Protein AF-Q6QJL1-F1 (afdb_monomer_lite)

Structure (mmCIF, N/CA/C/O backbone):
data_AF-Q6QJL1-F1
#
_entry.id   AF-Q6QJL1-F1
#
loop_
_atom_site.group_PDB
_atom_site.id
_atom_site.type_symbol
_atom_site.label_atom_id
_atom_site.label_alt_id
_atom_site.label_comp_id
_atom_site.label_asym_id
_atom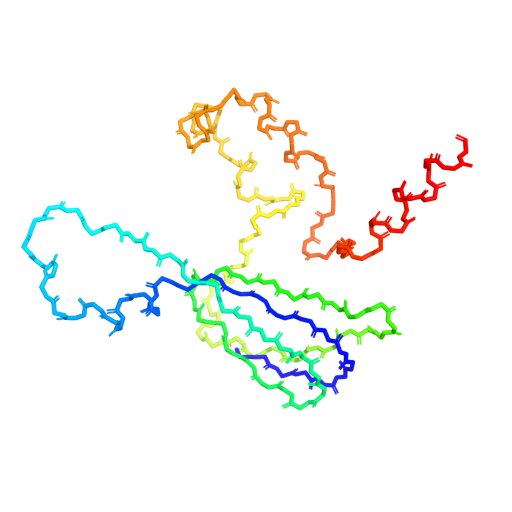_site.label_entity_id
_atom_site.label_seq_id
_atom_site.pdbx_PDB_ins_code
_atom_site.Cartn_x
_atom_site.Cartn_y
_atom_site.Cartn_z
_atom_site.occupancy
_atom_site.B_iso_or_equiv
_atom_site.auth_seq_id
_atom_site.auth_comp_id
_atom_site.auth_asym_id
_atom_site.auth_atom_id
_atom_site.pdbx_PDB_model_num
ATOM 1 N N . ILE A 1 1 ? 2.735 -10.230 -10.555 1.00 97.06 1 ILE A N 1
ATOM 2 C CA . ILE A 1 1 ? 4.164 -10.106 -10.950 1.00 97.06 1 ILE A CA 1
ATOM 3 C C . ILE A 1 1 ? 4.339 -8.734 -11.575 1.00 97.06 1 ILE A C 1
ATOM 5 O O . ILE A 1 1 ? 3.515 -8.384 -12.407 1.00 97.06 1 ILE A O 1
ATOM 9 N N . ALA A 1 2 ? 5.339 -7.954 -11.178 1.00 98.25 2 ALA A N 1
ATOM 10 C CA . ALA A 1 2 ? 5.555 -6.613 -11.712 1.00 98.25 2 ALA A CA 1
ATOM 11 C C . ALA A 1 2 ? 6.978 -6.454 -12.249 1.00 98.25 2 ALA A C 1
ATOM 13 O O . ALA A 1 2 ? 7.925 -6.979 -11.662 1.00 98.25 2 ALA A O 1
ATOM 14 N N . VAL A 1 3 ? 7.107 -5.729 -13.358 1.00 98.56 3 VAL A N 1
ATOM 15 C CA . VAL A 1 3 ? 8.378 -5.399 -14.007 1.00 98.56 3 VAL A CA 1
ATOM 16 C C . VAL A 1 3 ? 8.485 -3.887 -14.123 1.00 98.56 3 VAL A C 1
ATOM 18 O O . VAL A 1 3 ? 7.566 -3.238 -14.624 1.00 98.56 3 VAL A O 1
ATOM 21 N N . VAL A 1 4 ? 9.606 -3.328 -13.675 1.00 98.56 4 VAL A N 1
ATOM 22 C CA . VAL A 1 4 ? 9.909 -1.906 -13.850 1.00 98.56 4 VAL A CA 1
ATOM 23 C C . VAL A 1 4 ? 10.359 -1.673 -15.285 1.00 98.56 4 VAL A C 1
ATOM 25 O O . VAL A 1 4 ? 11.399 -2.183 -15.705 1.00 98.56 4 VAL A O 1
ATOM 28 N N . THR A 1 5 ? 9.591 -0.892 -16.039 1.00 98.31 5 THR A N 1
ATOM 29 C CA . THR A 1 5 ? 9.945 -0.521 -17.415 1.00 98.31 5 THR A CA 1
ATOM 30 C C . THR A 1 5 ? 10.818 0.723 -17.443 1.00 98.31 5 THR A C 1
ATOM 32 O O . THR A 1 5 ? 11.786 0.775 -18.201 1.00 98.31 5 THR A O 1
ATOM 35 N N . ASN A 1 6 ? 10.536 1.695 -16.575 1.00 98.06 6 ASN A N 1
ATOM 36 C CA . ASN A 1 6 ? 11.242 2.969 -16.528 1.00 98.06 6 ASN A CA 1
ATOM 37 C C . ASN A 1 6 ? 11.275 3.556 -15.105 1.00 98.06 6 ASN A C 1
ATOM 39 O O . ASN A 1 6 ? 10.410 3.268 -14.275 1.00 98.06 6 ASN A O 1
ATOM 43 N N . GLY A 1 7 ? 12.273 4.402 -14.848 1.00 96.75 7 GLY A N 1
ATOM 44 C CA . GLY A 1 7 ? 12.413 5.147 -13.601 1.00 96.75 7 GLY A CA 1
ATOM 45 C C . GLY A 1 7 ? 13.051 4.386 -12.445 1.00 96.75 7 GLY A C 1
ATOM 46 O O . GLY A 1 7 ? 13.626 3.303 -12.601 1.00 96.75 7 GLY A O 1
ATOM 47 N N . LYS A 1 8 ? 12.973 5.007 -11.263 1.00 96.69 8 LYS A N 1
ATOM 48 C CA . LYS A 1 8 ? 13.553 4.508 -10.011 1.00 96.69 8 LYS A CA 1
ATOM 49 C C . LYS A 1 8 ? 12.579 4.663 -8.855 1.00 96.69 8 LYS A C 1
ATOM 51 O O . LYS A 1 8 ? 11.747 5.567 -8.834 1.00 96.69 8 LYS A O 1
ATOM 56 N N . GLY A 1 9 ? 12.724 3.814 -7.846 1.00 96.00 9 GLY A N 1
ATOM 57 C CA . GLY A 1 9 ? 11.885 3.890 -6.662 1.00 96.00 9 GLY A CA 1
ATOM 58 C C . GLY A 1 9 ? 12.267 2.914 -5.564 1.00 96.00 9 GLY A C 1
ATOM 59 O O . GLY A 1 9 ? 13.338 2.307 -5.572 1.00 96.00 9 GLY A O 1
ATOM 60 N N . LYS A 1 10 ? 11.362 2.781 -4.602 1.00 96.25 10 LYS A N 1
ATOM 61 C CA . LYS A 1 10 ? 11.442 1.837 -3.490 1.00 96.25 10 LYS A CA 1
ATOM 62 C C . LYS A 1 10 ? 10.184 0.978 -3.462 1.00 96.25 10 LYS A C 1
ATOM 64 O O . LYS A 1 10 ? 9.099 1.451 -3.797 1.00 96.25 10 LYS A O 1
ATOM 69 N N . PHE A 1 11 ? 10.341 -0.256 -3.017 1.00 97.50 11 PHE A N 1
ATOM 70 C CA . PHE A 1 11 ? 9.281 -1.222 -2.768 1.00 97.50 11 PHE A CA 1
ATOM 71 C C . PHE A 1 11 ? 9.308 -1.637 -1.298 1.00 97.50 11 PHE A C 1
ATOM 73 O O . PHE A 1 11 ? 10.385 -1.861 -0.738 1.00 97.50 11 PHE A O 1
ATOM 80 N N . GLN A 1 12 ? 8.129 -1.764 -0.694 1.00 97.75 12 GLN A N 1
ATOM 81 C CA . GLN A 1 12 ? 7.955 -2.378 0.619 1.00 97.75 12 GLN A CA 1
ATOM 82 C C . GLN A 1 12 ? 6.751 -3.310 0.614 1.00 97.75 12 GLN A C 1
ATOM 84 O O . GLN A 1 12 ? 5.724 -2.986 0.021 1.00 97.75 12 GLN A O 1
ATOM 89 N N . MET A 1 13 ? 6.861 -4.439 1.308 1.00 98.06 13 MET A N 1
ATOM 90 C CA . MET A 1 13 ? 5.783 -5.411 1.467 1.00 98.06 13 MET A CA 1
ATOM 91 C C . MET A 1 13 ? 5.820 -6.042 2.856 1.00 98.06 13 MET A C 1
ATOM 93 O O . MET A 1 13 ? 6.892 -6.354 3.372 1.00 98.06 13 MET A O 1
ATOM 97 N N . ALA A 1 14 ? 4.648 -6.262 3.444 1.00 96.94 14 ALA A N 1
ATOM 98 C CA . ALA A 1 14 ? 4.499 -7.027 4.674 1.00 96.94 14 ALA A CA 1
ATOM 99 C C . ALA A 1 14 ? 4.307 -8.516 4.342 1.00 96.94 14 ALA A C 1
ATOM 101 O O . ALA A 1 14 ? 3.402 -8.874 3.588 1.00 96.94 14 ALA A O 1
ATOM 102 N N . CYS A 1 15 ? 5.147 -9.389 4.905 1.00 95.50 15 CYS A N 1
ATOM 103 C CA . CYS A 1 15 ? 5.127 -10.826 4.630 1.00 95.50 15 CYS A CA 1
ATOM 104 C C . CYS A 1 15 ? 5.085 -11.656 5.924 1.00 95.50 15 CYS A C 1
ATOM 106 O O . CYS A 1 15 ? 6.049 -11.630 6.690 1.00 95.50 15 CYS A O 1
ATOM 108 N N . PRO A 1 16 ? 4.018 -12.439 6.172 1.00 92.38 16 PRO A N 1
ATOM 109 C CA . PRO A 1 16 ? 3.931 -13.287 7.360 1.00 92.38 16 PRO A CA 1
ATOM 110 C C . PRO A 1 16 ? 4.725 -14.602 7.244 1.00 92.38 16 PRO A C 1
ATOM 112 O O . PRO A 1 16 ? 4.856 -15.326 8.226 1.00 92.38 16 PRO A O 1
ATOM 115 N N . HIS A 1 17 ? 5.245 -14.937 6.057 1.00 89.88 17 HIS A N 1
ATOM 116 C CA . HIS A 1 17 ? 5.867 -16.238 5.783 1.00 89.88 17 HIS A CA 1
ATOM 117 C C . HIS A 1 17 ? 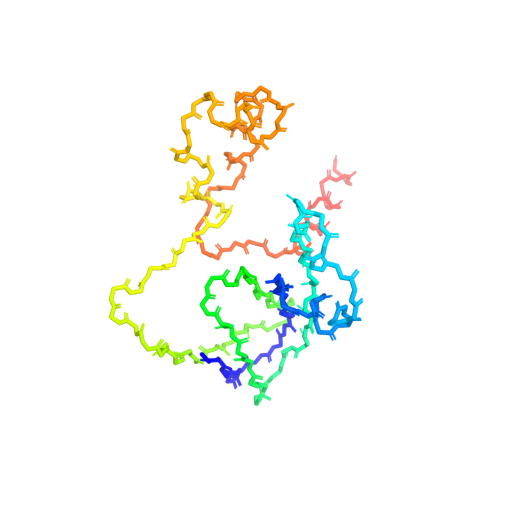7.370 -16.279 6.095 1.00 89.88 17 HIS A C 1
ATOM 119 O O . HIS A 1 17 ? 7.876 -17.311 6.525 1.00 89.88 17 HIS A O 1
ATOM 125 N N . ILE A 1 18 ? 8.081 -15.155 5.964 1.00 81.31 18 ILE A N 1
ATOM 126 C CA . ILE A 1 18 ? 9.545 -15.103 6.160 1.00 81.31 18 ILE A CA 1
ATOM 127 C C . ILE A 1 18 ? 9.926 -15.381 7.621 1.00 81.31 18 ILE A C 1
ATOM 129 O O . ILE A 1 18 ? 10.897 -16.081 7.902 1.00 81.31 18 ILE A O 1
ATOM 133 N N . SER A 1 19 ? 9.121 -14.906 8.573 1.00 64.81 19 SER A N 1
ATOM 134 C CA . SER A 1 19 ? 9.323 -15.179 10.001 1.00 64.81 19 SER A CA 1
ATOM 135 C C . SER A 1 19 ? 9.082 -16.650 10.378 1.00 64.81 19 SER A C 1
ATOM 137 O O . SER A 1 19 ? 9.620 -17.128 11.385 1.00 64.81 19 SER A O 1
ATOM 139 N N . ALA A 1 20 ? 8.286 -17.376 9.583 1.00 57.03 20 ALA A N 1
ATOM 140 C CA . ALA A 1 20 ? 7.939 -18.778 9.806 1.00 57.03 20 ALA A CA 1
ATOM 141 C C . ALA A 1 20 ? 9.033 -19.742 9.316 1.00 57.03 20 ALA A C 1
ATOM 143 O O . ALA A 1 20 ? 9.242 -20.789 9.933 1.00 57.03 20 ALA A O 1
ATOM 144 N N . GLU A 1 21 ? 9.782 -19.367 8.275 1.00 54.97 21 GLU A N 1
ATOM 145 C CA . GLU A 1 21 ? 10.872 -20.175 7.709 1.00 54.97 21 GLU A CA 1
ATOM 146 C C . GLU A 1 21 ? 12.046 -20.358 8.690 1.00 54.97 21 GLU A C 1
ATOM 148 O O . GLU A 1 21 ? 12.682 -21.410 8.713 1.00 54.97 21 GLU A O 1
ATOM 153 N N . GLY A 1 22 ? 12.277 -19.402 9.598 1.00 48.84 22 GLY A N 1
ATOM 154 C CA . GLY A 1 22 ? 13.303 -19.507 10.647 1.00 48.84 22 GLY A CA 1
ATOM 155 C C . GLY A 1 22 ? 12.891 -20.289 11.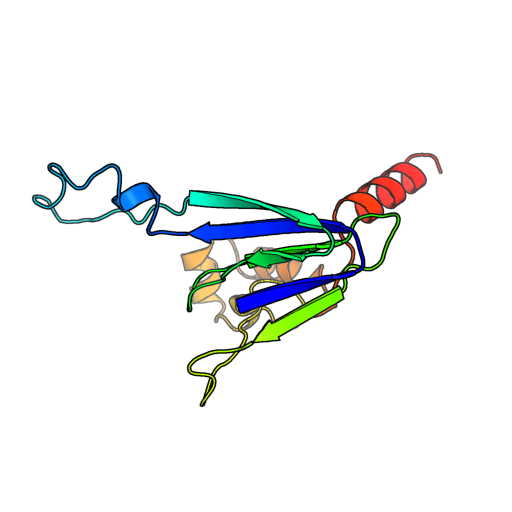906 1.00 48.84 22 GLY A C 1
ATOM 156 O O . GLY A 1 22 ? 13.729 -20.537 12.773 1.00 48.84 22 GLY A O 1
ATOM 157 N N . LYS A 1 23 ? 11.610 -20.666 12.057 1.00 48.88 23 LYS A N 1
ATOM 158 C CA . LYS A 1 23 ? 11.054 -21.252 13.299 1.00 48.88 23 LYS A CA 1
ATOM 159 C C . LYS A 1 23 ? 10.295 -22.562 13.080 1.00 48.88 23 LYS A C 1
ATOM 161 O O . LYS A 1 23 ? 9.464 -22.941 13.906 1.00 48.88 23 LYS A O 1
ATOM 166 N N . GLN A 1 24 ? 10.631 -23.316 12.033 1.00 45.84 24 GLN A N 1
ATOM 167 C CA . GLN A 1 24 ? 10.107 -24.675 11.831 1.00 45.84 24 GLN A CA 1
ATOM 168 C C . GLN A 1 24 ? 10.549 -25.695 12.900 1.00 45.84 24 GLN A C 1
ATOM 170 O O . GLN A 1 24 ? 10.083 -26.832 12.893 1.00 45.84 24 GLN A O 1
ATOM 175 N N . SER A 1 25 ? 11.372 -25.309 13.882 1.00 44.56 25 SER A N 1
ATOM 176 C CA . SER A 1 25 ? 11.615 -26.130 15.069 1.00 44.56 25 SER A CA 1
ATOM 177 C C . SER A 1 25 ? 10.910 -25.550 16.309 1.00 44.56 25 SER A C 1
ATOM 179 O O . SER A 1 25 ? 11.298 -24.528 16.862 1.00 44.56 25 SER A O 1
ATOM 181 N N . LYS A 1 26 ? 9.887 -26.273 16.793 1.00 43.81 26 LYS A N 1
ATOM 182 C CA . LYS A 1 26 ? 9.362 -26.241 18.181 1.00 43.81 26 LYS A CA 1
ATOM 183 C C . LYS A 1 26 ? 8.365 -25.147 18.626 1.00 43.81 26 LYS A C 1
ATOM 185 O O . LYS A 1 26 ? 8.386 -24.783 19.797 1.00 43.81 26 LYS A O 1
ATOM 190 N N . ARG A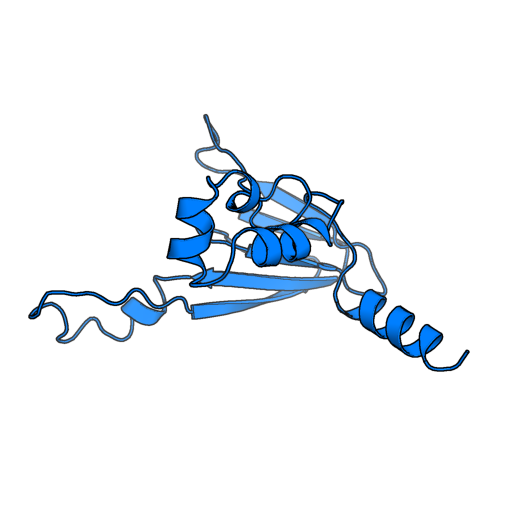 1 27 ? 7.421 -24.674 17.801 1.00 47.09 27 ARG A N 1
ATOM 191 C CA . ARG A 1 27 ? 6.266 -23.880 18.320 1.00 47.09 27 ARG A CA 1
ATOM 192 C C . ARG A 1 27 ? 4.871 -24.432 18.018 1.00 47.09 27 ARG A C 1
ATOM 194 O O . ARG A 1 27 ? 3.878 -23.762 18.259 1.00 47.09 27 ARG A O 1
ATOM 201 N N . GLN A 1 28 ? 4.775 -25.683 17.571 1.00 45.22 28 GLN A N 1
ATOM 202 C CA . GLN A 1 28 ? 3.484 -26.340 17.318 1.00 45.22 28 GLN A CA 1
ATOM 203 C C . GLN A 1 28 ? 2.841 -26.992 18.558 1.00 45.22 28 GLN A C 1
ATOM 205 O O . GLN A 1 28 ? 1.825 -27.671 18.445 1.00 45.22 28 GLN A O 1
ATOM 210 N N . ARG A 1 29 ? 3.407 -26.793 19.753 1.00 47.28 29 ARG A N 1
ATOM 211 C CA . ARG A 1 29 ? 2.801 -27.200 21.025 1.00 47.28 29 ARG A CA 1
ATOM 212 C C . ARG A 1 29 ? 2.590 -25.937 21.847 1.00 47.28 29 ARG A C 1
ATOM 214 O O . ARG A 1 29 ? 3.577 -25.408 22.329 1.00 47.28 29 ARG A O 1
ATOM 221 N N . GLU A 1 30 ? 1.335 -25.491 21.930 1.00 49.56 30 GLU A N 1
ATOM 222 C CA . GLU A 1 30 ? 0.770 -24.396 22.755 1.00 49.56 30 GLU A CA 1
ATOM 223 C C . GLU A 1 30 ? 0.064 -23.297 21.933 1.00 49.56 30 GLU A C 1
ATOM 225 O O . GLU A 1 30 ? 0.578 -22.212 21.695 1.00 49.56 30 GLU A O 1
ATOM 230 N N . GLY A 1 31 ? -1.169 -23.592 21.509 1.00 50.53 31 GLY A N 1
ATOM 231 C CA . GLY A 1 31 ? -2.346 -22.726 21.692 1.00 50.53 31 GLY A CA 1
ATOM 232 C C . GLY A 1 31 ? -2.484 -21.355 21.012 1.00 50.53 31 GLY A C 1
ATOM 233 O O . GLY A 1 31 ? -3.624 -20.954 20.812 1.00 50.53 31 GLY A O 1
ATOM 234 N N . LYS A 1 32 ? -1.429 -20.622 20.637 1.00 53.59 32 LYS A N 1
ATOM 235 C CA . LYS A 1 32 ? -1.534 -19.328 19.927 1.00 53.59 32 LYS A CA 1
ATOM 236 C C . LYS A 1 32 ? -0.291 -19.083 19.069 1.00 53.59 32 LYS A C 1
ATOM 238 O O . LYS A 1 32 ? 0.733 -18.615 19.561 1.00 53.59 32 LYS A O 1
ATOM 243 N N . SER A 1 33 ? -0.381 -19.371 17.769 1.00 61.53 33 SER A N 1
ATOM 244 C CA . SER A 1 33 ? 0.636 -18.917 16.813 1.00 61.53 33 SER A CA 1
ATOM 245 C C . SER A 1 33 ? 0.491 -17.405 16.635 1.00 61.53 33 SER A C 1
ATOM 247 O O . SER A 1 33 ? -0.465 -16.942 16.017 1.00 61.53 33 SER A O 1
ATOM 249 N N . ILE A 1 34 ? 1.398 -16.625 17.223 1.00 74.62 34 ILE A N 1
ATOM 250 C CA . ILE A 1 34 ? 1.481 -15.185 16.956 1.00 74.62 34 ILE A CA 1
ATOM 251 C C . ILE A 1 34 ? 1.993 -15.017 15.522 1.00 74.62 34 ILE A C 1
ATOM 253 O O . ILE A 1 34 ? 3.131 -15.387 15.229 1.00 74.62 34 ILE A O 1
ATOM 257 N N . VAL A 1 35 ? 1.157 -14.469 14.638 1.00 82.38 35 VAL A N 1
ATOM 258 C CA . VAL A 1 35 ? 1.561 -14.108 13.273 1.00 82.38 35 VAL A CA 1
ATOM 259 C C . VAL A 1 35 ? 2.504 -12.909 13.350 1.00 82.38 35 VAL A C 1
ATOM 261 O O . VAL A 1 35 ? 2.162 -11.886 13.941 1.00 82.38 35 VAL A O 1
ATOM 264 N N . HIS A 1 36 ? 3.695 -13.037 12.765 1.00 88.94 36 HIS A N 1
ATOM 265 C CA . HIS A 1 36 ? 4.664 -11.949 12.672 1.00 88.94 36 HIS A CA 1
ATOM 266 C C . HIS A 1 36 ? 4.887 -11.577 11.211 1.00 88.94 36 HIS A C 1
ATOM 268 O O . HIS A 1 36 ? 5.244 -12.438 10.406 1.00 88.94 36 HIS A O 1
ATOM 274 N N . TYR A 1 37 ? 4.696 -10.302 10.888 1.00 92.06 37 TYR A N 1
ATOM 275 C CA . TYR A 1 37 ? 4.940 -9.765 9.556 1.00 92.06 37 TYR A CA 1
ATOM 276 C C . TYR A 1 37 ? 6.361 -9.217 9.471 1.00 92.06 37 TYR A C 1
ATOM 278 O O . TYR A 1 37 ? 6.713 -8.290 10.196 1.00 92.06 37 TYR A O 1
ATOM 286 N N . GLU A 1 38 ? 7.149 -9.760 8.550 1.00 94.19 38 GLU A N 1
ATOM 287 C CA . GLU A 1 38 ? 8.454 -9.216 8.186 1.00 94.19 38 GLU A CA 1
ATOM 288 C C . GLU A 1 38 ? 8.298 -8.154 7.102 1.00 94.19 38 GLU A C 1
ATOM 290 O O . GLU A 1 38 ? 7.466 -8.281 6.196 1.00 94.19 38 GLU A O 1
ATOM 295 N N . THR A 1 39 ? 9.128 -7.115 7.173 1.00 95.94 39 THR A N 1
ATOM 296 C CA . THR A 1 39 ? 9.176 -6.090 6.126 1.00 95.94 39 THR A CA 1
ATOM 297 C C . THR A 1 39 ? 10.159 -6.508 5.040 1.00 95.94 39 THR A C 1
ATOM 299 O O . THR A 1 39 ? 11.373 -6.505 5.245 1.00 95.94 39 THR A O 1
ATOM 302 N N . VAL A 1 40 ? 9.640 -6.809 3.855 1.00 96.75 40 VAL A N 1
ATOM 303 C CA . VAL A 1 40 ? 10.437 -7.020 2.644 1.00 96.75 40 VAL A CA 1
ATOM 304 C C . VAL A 1 40 ? 10.652 -5.674 1.972 1.00 96.75 40 VAL A C 1
ATOM 306 O O . VAL A 1 40 ? 9.689 -5.016 1.588 1.00 96.75 40 VAL A O 1
ATOM 309 N N . ASN A 1 41 ? 11.910 -5.265 1.826 1.00 97.19 41 ASN A N 1
ATOM 310 C CA . ASN A 1 41 ? 12.294 -4.020 1.163 1.00 97.19 41 ASN A CA 1
ATOM 311 C C . ASN A 1 41 ? 13.011 -4.322 -0.156 1.00 97.19 41 ASN A C 1
ATOM 313 O O . ASN A 1 41 ? 13.727 -5.317 -0.257 1.00 97.19 41 ASN A O 1
ATOM 317 N N . GLY A 1 42 ? 12.866 -3.439 -1.143 1.00 96.69 42 GLY A N 1
ATOM 318 C CA . GLY A 1 42 ? 13.582 -3.547 -2.411 1.00 96.69 42 GLY A CA 1
ATOM 319 C C . GLY A 1 42 ? 13.788 -2.202 -3.095 1.00 96.69 42 GLY A C 1
ATOM 320 O O . GLY A 1 42 ? 12.956 -1.299 -2.986 1.00 96.69 42 GLY A O 1
ATOM 321 N N . ASP A 1 43 ? 14.893 -2.091 -3.826 1.00 97.44 43 ASP A N 1
ATOM 322 C CA . ASP A 1 43 ? 15.170 -0.959 -4.706 1.00 97.44 43 ASP A CA 1
ATOM 323 C C . ASP A 1 43 ? 14.664 -1.269 -6.112 1.00 97.44 43 ASP A C 1
ATOM 325 O O . ASP A 1 43 ? 14.853 -2.373 -6.622 1.00 97.44 43 ASP A O 1
ATOM 329 N N . LEU A 1 44 ? 13.988 -0.296 -6.722 1.00 97.75 44 LEU A N 1
ATOM 330 C CA . LEU A 1 44 ? 13.391 -0.432 -8.045 1.00 97.75 44 LEU A CA 1
ATOM 331 C C . LEU A 1 44 ? 14.182 0.390 -9.062 1.00 97.75 44 LEU A C 1
ATOM 333 O O . LEU A 1 44 ? 14.420 1.581 -8.852 1.00 97.75 44 LEU A O 1
ATOM 337 N N . SER A 1 45 ? 14.531 -0.243 -10.176 1.00 97.44 45 SER A N 1
ATOM 338 C CA . SER A 1 45 ? 15.109 0.374 -11.373 1.00 97.44 45 SER A CA 1
ATOM 339 C C . SER A 1 45 ? 14.638 -0.379 -12.617 1.00 97.44 45 SER A C 1
ATOM 341 O O . SER A 1 45 ? 14.181 -1.512 -12.490 1.00 97.44 45 SER A O 1
ATOM 343 N N . SER A 1 46 ? 14.768 0.203 -13.813 1.00 97.94 46 SER A N 1
ATOM 344 C CA . SER A 1 46 ? 14.427 -0.492 -15.068 1.00 97.94 46 SER A CA 1
ATOM 345 C C . SER A 1 46 ? 15.023 -1.911 -15.120 1.00 97.94 46 SER A C 1
ATOM 347 O O . SER A 1 46 ? 16.192 -2.118 -14.791 1.00 97.94 46 SER A O 1
ATOM 349 N N . GLY A 1 47 ? 14.190 -2.893 -15.470 1.00 97.81 47 GLY A N 1
ATOM 350 C CA . GLY A 1 47 ? 14.534 -4.317 -15.485 1.00 97.81 47 GLY A CA 1
ATOM 351 C C . GLY A 1 47 ? 14.325 -5.059 -14.159 1.00 97.81 47 GLY A C 1
ATOM 352 O O . GLY A 1 47 ? 14.327 -6.290 -14.158 1.00 97.81 47 GLY A O 1
ATOM 353 N N . THR A 1 48 ? 14.097 -4.368 -13.036 1.00 98.50 48 THR A N 1
ATOM 354 C CA . THR A 1 48 ? 13.752 -5.026 -11.767 1.00 98.50 48 THR A CA 1
ATOM 355 C C . THR A 1 48 ? 12.409 -5.748 -11.891 1.00 98.50 48 THR A C 1
ATOM 357 O O . THR A 1 48 ? 11.414 -5.165 -12.324 1.00 98.50 48 THR A O 1
ATOM 360 N N . VAL A 1 49 ? 12.370 -7.006 -11.446 1.00 98.31 49 VAL A N 1
ATOM 361 C CA . VAL A 1 49 ? 11.150 -7.813 -11.331 1.00 98.31 49 VAL A CA 1
ATOM 362 C C . VAL A 1 49 ? 10.871 -8.078 -9.858 1.00 98.31 49 VAL A C 1
ATOM 364 O O . VAL A 1 49 ? 11.773 -8.476 -9.123 1.00 98.31 49 VAL A O 1
ATOM 367 N N . PHE A 1 50 ? 9.625 -7.900 -9.426 1.00 98.06 50 PHE A N 1
ATOM 368 C CA . PHE A 1 50 ? 9.191 -8.294 -8.087 1.00 98.06 50 PHE A CA 1
ATOM 369 C C . PHE A 1 50 ? 7.840 -9.011 -8.112 1.00 98.06 50 PHE A C 1
ATOM 371 O O . PHE A 1 50 ? 7.033 -8.883 -9.039 1.00 98.06 50 PHE A O 1
ATOM 378 N N . VAL A 1 51 ? 7.595 -9.799 -7.067 1.00 97.94 51 VAL A N 1
ATOM 379 C CA . VAL A 1 51 ? 6.374 -10.586 -6.904 1.00 97.94 51 VAL A CA 1
ATOM 380 C C . VAL A 1 51 ? 5.697 -10.170 -5.610 1.00 97.94 51 VAL A C 1
ATOM 382 O O . VAL A 1 51 ? 6.316 -10.176 -4.551 1.00 97.94 51 VAL A O 1
ATOM 385 N N . VAL A 1 52 ? 4.415 -9.834 -5.716 1.00 97.81 52 VAL A N 1
ATOM 386 C CA . VAL A 1 52 ? 3.523 -9.645 -4.574 1.00 97.81 52 VAL A CA 1
ATOM 387 C C . VAL A 1 52 ? 2.571 -10.836 -4.567 1.00 97.81 52 VAL A C 1
ATOM 389 O O . VAL A 1 52 ? 1.760 -10.948 -5.491 1.00 97.81 52 VAL A O 1
ATOM 392 N N . PRO A 1 53 ? 2.691 -11.766 -3.606 1.00 97.00 53 PRO A N 1
ATOM 393 C CA . PRO A 1 53 ? 1.729 -12.849 -3.470 1.00 97.00 53 PRO A CA 1
ATOM 394 C C . PRO A 1 53 ? 0.359 -12.313 -3.031 1.00 97.00 53 PRO A C 1
ATOM 396 O O . PRO A 1 53 ? 0.264 -11.251 -2.412 1.00 97.00 53 PRO A O 1
ATOM 399 N N . ALA A 1 54 ? -0.708 -13.065 -3.306 1.00 96.62 54 ALA A N 1
ATOM 400 C CA . ALA A 1 54 ? -2.052 -12.706 -2.855 1.00 96.62 54 ALA A CA 1
ATOM 401 C C . ALA A 1 54 ? -2.084 -12.471 -1.330 1.00 96.62 54 ALA A C 1
ATOM 403 O O . ALA A 1 54 ? -1.395 -13.151 -0.562 1.00 96.62 54 ALA A O 1
ATOM 404 N N . GLY A 1 55 ? -2.848 -11.467 -0.895 1.00 95.75 55 GLY A N 1
ATOM 405 C CA . GLY A 1 55 ? -2.996 -11.110 0.519 1.00 95.75 55 GLY A CA 1
ATOM 406 C C . GLY A 1 55 ? -1.791 -10.418 1.171 1.00 95.75 55 GLY A C 1
ATOM 407 O O . GLY A 1 55 ? -1.837 -10.185 2.374 1.00 95.75 55 GLY A O 1
ATOM 408 N N . HIS A 1 56 ? -0.728 -10.081 0.427 1.00 96.94 56 HIS A N 1
ATOM 409 C CA . HIS A 1 56 ? 0.434 -9.368 0.972 1.00 96.94 56 HIS A CA 1
ATOM 410 C C . HIS A 1 56 ? 0.312 -7.856 0.723 1.00 96.94 56 HIS A C 1
ATOM 412 O O . HIS A 1 56 ? 0.396 -7.420 -0.429 1.00 96.94 56 HIS A O 1
ATOM 418 N N . PRO A 1 57 ? 0.142 -7.028 1.772 1.00 97.56 57 PRO A N 1
ATOM 419 C CA . PRO A 1 57 ? 0.141 -5.581 1.621 1.00 97.56 57 PRO A CA 1
ATOM 420 C C . PRO A 1 57 ? 1.481 -5.091 1.088 1.00 97.56 57 PRO A C 1
ATOM 422 O O . PRO A 1 57 ? 2.531 -5.478 1.604 1.00 97.56 57 PRO A O 1
ATOM 425 N N . PHE A 1 58 ? 1.451 -4.204 0.099 1.00 97.56 58 PHE A N 1
ATOM 426 C CA . PHE A 1 58 ? 2.657 -3.612 -0.463 1.00 97.56 58 PHE A CA 1
ATOM 427 C C . PHE A 1 58 ? 2.450 -2.149 -0.847 1.00 97.56 58 PHE A C 1
ATOM 429 O O . PHE A 1 58 ? 1.325 -1.671 -0.994 1.00 97.56 58 PHE A O 1
ATOM 436 N N . VAL A 1 59 ? 3.562 -1.445 -1.025 1.00 97.31 59 VAL A N 1
ATOM 437 C CA . VAL A 1 59 ? 3.610 -0.083 -1.546 1.00 97.31 59 VAL A CA 1
ATOM 438 C C . VAL A 1 59 ? 4.841 0.090 -2.429 1.00 97.31 59 VAL A C 1
ATOM 440 O O . VAL A 1 59 ? 5.904 -0.480 -2.175 1.00 97.31 59 VAL A O 1
ATOM 443 N N . THR A 1 60 ? 4.702 0.914 -3.462 1.00 96.94 60 THR A N 1
ATOM 444 C CA . THR A 1 60 ? 5.817 1.419 -4.264 1.00 96.94 60 THR A CA 1
ATOM 445 C C . THR A 1 60 ? 5.874 2.933 -4.154 1.00 96.94 60 THR A C 1
ATOM 447 O O . THR A 1 60 ? 4.841 3.596 -4.228 1.00 96.94 60 THR A O 1
ATOM 450 N N . ALA A 1 61 ? 7.072 3.488 -4.023 1.00 95.81 61 ALA A N 1
ATOM 451 C CA . ALA A 1 61 ? 7.293 4.927 -4.029 1.00 95.81 61 ALA A CA 1
ATOM 452 C C . ALA A 1 61 ? 8.291 5.289 -5.130 1.00 95.81 61 ALA A C 1
ATOM 454 O O . ALA A 1 61 ? 9.417 4.788 -5.124 1.00 95.81 61 ALA A O 1
ATOM 455 N N . ALA A 1 62 ? 7.884 6.158 -6.055 1.00 96.06 62 ALA A N 1
ATOM 456 C CA . ALA A 1 62 ? 8.783 6.719 -7.058 1.00 96.06 62 ALA A CA 1
ATOM 457 C C . ALA A 1 62 ? 9.865 7.594 -6.399 1.00 96.06 62 ALA A C 1
ATOM 459 O O . ALA A 1 62 ? 9.663 8.150 -5.311 1.00 96.06 62 ALA A O 1
ATOM 460 N N . SER A 1 63 ? 11.021 7.710 -7.053 1.00 92.75 63 SER A N 1
ATOM 461 C CA . SER A 1 63 ? 12.026 8.709 -6.695 1.00 92.75 63 SER A CA 1
ATOM 462 C C . SER A 1 63 ? 11.483 10.130 -6.933 1.00 92.75 63 SER A C 1
ATOM 464 O O . SER A 1 63 ? 10.401 10.329 -7.481 1.00 92.75 63 SER A O 1
ATOM 466 N N . LEU A 1 64 ? 12.212 11.149 -6.468 1.00 87.81 64 LEU A N 1
ATOM 467 C CA . LEU A 1 64 ? 11.826 12.545 -6.714 1.00 87.81 64 LEU A CA 1
ATOM 468 C C . LEU A 1 64 ? 12.073 12.977 -8.163 1.00 87.81 64 LEU A C 1
ATOM 470 O O . LEU A 1 64 ? 11.384 13.870 -8.651 1.00 87.81 64 LEU A O 1
ATOM 474 N N . GLU A 1 65 ? 13.070 12.359 -8.791 1.00 85.94 65 GLU A N 1
ATOM 475 C CA . GLU A 1 65 ? 13.658 12.774 -10.064 1.00 85.94 65 GLU A CA 1
ATOM 476 C C . GLU A 1 65 ? 12.878 12.227 -11.260 1.00 85.94 65 GLU A C 1
ATOM 478 O O . GLU A 1 65 ? 12.734 12.928 -12.255 1.00 85.94 65 GLU A O 1
ATOM 483 N N . ASP A 1 66 ? 12.320 11.018 -11.135 1.00 87.25 66 ASP A N 1
ATOM 484 C CA . ASP A 1 66 ? 11.728 10.287 -12.253 1.00 87.25 66 ASP A CA 1
ATOM 485 C C . ASP A 1 66 ? 10.359 9.697 -11.892 1.00 87.25 66 ASP A C 1
ATOM 487 O O . ASP A 1 66 ? 10.115 9.260 -10.763 1.00 87.25 66 ASP A O 1
ATOM 491 N N . ASN A 1 67 ? 9.478 9.598 -12.891 1.00 95.25 67 ASN A N 1
ATOM 492 C CA . ASN A 1 67 ? 8.298 8.742 -12.794 1.00 95.25 67 ASN A CA 1
ATOM 493 C C . ASN A 1 67 ? 8.732 7.275 -12.702 1.00 95.25 67 ASN A C 1
ATOM 495 O O . ASN A 1 67 ? 9.658 6.862 -13.392 1.00 95.25 67 ASN A O 1
ATOM 499 N N . LEU A 1 68 ? 8.032 6.478 -11.893 1.00 97.12 68 LEU A N 1
ATOM 500 C CA . LEU A 1 68 ? 8.212 5.027 -11.836 1.00 97.12 68 LEU A CA 1
ATOM 501 C C . LEU A 1 68 ? 7.122 4.348 -12.670 1.00 97.12 68 LEU A C 1
ATOM 503 O O . LEU A 1 68 ? 5.942 4.445 -12.334 1.00 97.12 68 LEU A O 1
ATOM 507 N N . GLU A 1 69 ? 7.518 3.639 -13.724 1.00 98.12 69 GLU A N 1
ATOM 508 C CA . GLU A 1 69 ? 6.602 2.926 -14.618 1.00 98.12 69 GLU A CA 1
ATOM 509 C C . GLU A 1 69 ? 6.714 1.412 -14.409 1.00 98.12 69 GLU A C 1
ATOM 511 O O . GLU A 1 69 ? 7.810 0.843 -14.372 1.00 98.12 69 GLU A O 1
ATOM 516 N N . LEU A 1 70 ? 5.561 0.759 -14.257 1.00 97.81 70 LEU A N 1
ATOM 517 C CA . LEU A 1 70 ? 5.445 -0.660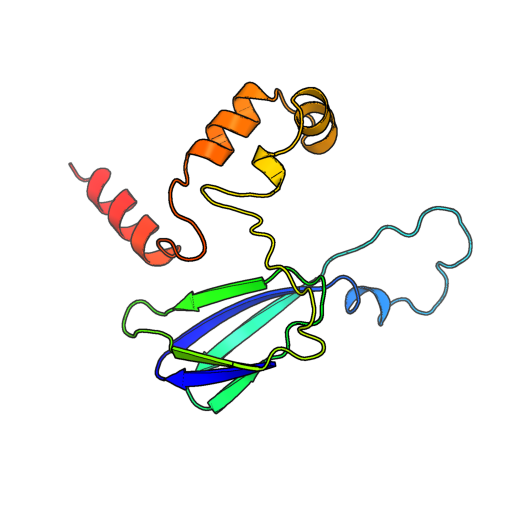 -13.938 1.00 97.81 70 LEU A CA 1
ATOM 518 C C . LEU A 1 70 ? 4.478 -1.335 -14.913 1.00 97.81 70 LEU A C 1
ATOM 520 O O . LEU A 1 70 ? 3.361 -0.855 -15.105 1.00 97.81 70 LEU A O 1
ATOM 524 N N . ILE A 1 71 ? 4.865 -2.491 -15.451 1.00 98.19 71 ILE A N 1
ATOM 525 C CA . ILE A 1 71 ? 3.930 -3.439 -16.071 1.00 98.19 71 ILE A CA 1
ATOM 526 C C . ILE A 1 71 ? 3.632 -4.538 -15.055 1.00 98.19 71 ILE A C 1
ATOM 528 O O . ILE A 1 71 ? 4.548 -5.186 -14.546 1.00 98.19 71 ILE A O 1
ATOM 532 N N . CYS A 1 72 ? 2.347 -4.759 -14.774 1.00 97.56 72 CYS A N 1
ATOM 533 C CA . CYS A 1 72 ? 1.882 -5.742 -13.801 1.00 97.56 72 CYS A CA 1
ATOM 534 C C . CYS A 1 72 ? 1.081 -6.851 -14.489 1.00 97.56 72 CYS A C 1
ATOM 536 O O . CYS A 1 72 ? 0.060 -6.589 -15.116 1.00 97.56 72 CYS A O 1
ATOM 538 N N . PHE A 1 73 ? 1.521 -8.094 -14.313 1.00 97.69 73 PHE A N 1
ATOM 539 C CA . PHE A 1 73 ? 0.793 -9.301 -14.687 1.00 97.69 73 PHE A CA 1
ATOM 540 C C . PHE A 1 73 ? 0.088 -9.864 -13.452 1.00 97.69 73 PHE A C 1
ATOM 542 O O . PHE A 1 73 ? 0.750 -10.298 -12.497 1.00 97.69 73 PHE A O 1
ATOM 549 N N . GLU A 1 74 ? -1.241 -9.839 -13.458 1.00 96.88 74 GLU A N 1
ATOM 550 C CA . GLU A 1 74 ? -2.073 -10.454 -12.423 1.00 96.88 74 GLU A CA 1
ATOM 551 C C . GLU A 1 74 ? -2.345 -11.918 -12.792 1.00 96.88 74 GLU A C 1
ATOM 553 O O . GLU A 1 74 ? -2.769 -12.224 -13.903 1.00 96.88 74 GLU A O 1
ATOM 558 N N . VAL A 1 75 ? -2.026 -12.830 -11.872 1.00 96.12 75 VAL A N 1
ATOM 559 C CA . VAL A 1 75 ? -2.207 -14.280 -12.040 1.00 96.12 75 VAL A CA 1
ATOM 560 C C . VAL A 1 75 ? -3.368 -14.696 -11.148 1.00 96.12 75 VAL A C 1
ATOM 562 O O . VAL A 1 75 ? -3.408 -14.259 -10.001 1.00 96.12 75 VAL A O 1
ATOM 565 N N . ASN A 1 76 ? -4.272 -15.540 -11.657 1.00 96.44 76 ASN A N 1
ATOM 566 C CA . ASN A 1 76 ? -5.559 -15.853 -11.017 1.00 96.44 76 ASN A CA 1
ATOM 567 C C . ASN A 1 76 ? -6.373 -14.574 -10.755 1.00 96.44 76 ASN A C 1
ATOM 569 O O . ASN A 1 76 ? -6.752 -14.289 -9.625 1.00 96.44 76 ASN A O 1
ATOM 573 N N . ALA A 1 77 ? -6.550 -13.771 -11.807 1.00 95.25 77 ALA A N 1
ATOM 574 C CA . ALA A 1 77 ? -7.133 -12.434 -11.717 1.00 95.25 77 ALA A CA 1
ATOM 575 C C . ALA A 1 77 ? -8.671 -12.419 -11.715 1.00 95.25 77 ALA A C 1
ATOM 577 O O . ALA A 1 77 ? -9.257 -11.367 -11.463 1.00 95.25 77 ALA A O 1
ATOM 578 N N . ASP A 1 78 ? -9.313 -13.551 -12.006 1.00 97.12 78 ASP A N 1
ATOM 579 C CA . ASP A 1 78 ? -10.770 -13.661 -11.950 1.00 97.12 78 ASP A CA 1
ATOM 580 C C . ASP A 1 78 ? -11.241 -13.322 -10.528 1.00 97.12 78 ASP A C 1
ATOM 582 O O . ASP A 1 78 ? -10.742 -13.883 -9.551 1.00 97.12 78 ASP A O 1
ATOM 586 N N . ASP A 1 79 ? -12.151 -12.349 -10.427 1.00 95.56 79 ASP A N 1
ATOM 587 C CA . ASP A 1 79 ? -12.671 -11.787 -9.172 1.00 95.56 79 ASP A CA 1
ATOM 588 C C . ASP A 1 79 ? -11.594 -11.227 -8.210 1.00 95.56 79 ASP A C 1
ATOM 590 O O . ASP A 1 79 ? -11.809 -11.125 -7.000 1.00 95.56 79 ASP A O 1
ATOM 594 N N . ASN A 1 80 ? -10.422 -10.833 -8.728 1.00 95.31 80 ASN A N 1
ATOM 595 C CA . ASN A 1 80 ? -9.382 -10.188 -7.927 1.00 95.31 80 ASN A CA 1
ATOM 596 C C . ASN A 1 80 ? -9.734 -8.722 -7.622 1.00 95.31 80 ASN A C 1
ATOM 598 O O . ASN A 1 80 ? -9.924 -7.907 -8.525 1.00 95.31 80 ASN A O 1
ATOM 602 N N . GLU A 1 81 ? -9.718 -8.359 -6.339 1.00 94.81 81 GLU A N 1
ATOM 603 C CA . GLU A 1 81 ? -9.950 -6.991 -5.877 1.00 94.81 81 GLU A CA 1
ATOM 604 C C . GLU A 1 81 ? -8.714 -6.400 -5.194 1.00 94.81 81 GLU A C 1
ATOM 606 O O . GLU A 1 81 ? -8.010 -7.049 -4.416 1.00 94.81 81 GLU A O 1
ATOM 611 N N . ARG A 1 82 ? -8.464 -5.109 -5.440 1.00 93.50 82 ARG A N 1
ATOM 612 C CA . ARG A 1 82 ? -7.435 -4.348 -4.725 1.00 93.50 82 ARG A CA 1
ATOM 613 C C . ARG A 1 82 ? -8.069 -3.600 -3.563 1.00 93.50 82 ARG A C 1
ATOM 615 O O . ARG A 1 82 ? -8.773 -2.619 -3.773 1.00 93.50 82 ARG A O 1
ATOM 622 N N . ILE A 1 83 ? -7.751 -4.026 -2.345 1.00 96.31 83 ILE A N 1
ATOM 623 C CA . ILE A 1 83 ? -8.263 -3.415 -1.116 1.00 96.31 83 ILE A CA 1
ATOM 624 C C . ILE A 1 83 ? -7.251 -2.377 -0.600 1.00 96.31 83 ILE A C 1
ATOM 626 O O . ILE A 1 83 ? -6.178 -2.754 -0.115 1.00 96.31 83 ILE A O 1
ATOM 630 N N . PRO A 1 84 ? -7.536 -1.066 -0.688 1.00 95.94 84 PRO A N 1
ATOM 631 C CA . PRO A 1 84 ? -6.634 -0.045 -0.176 1.00 95.94 84 PRO A CA 1
ATOM 632 C C . PRO A 1 84 ? -6.643 -0.028 1.359 1.00 95.94 84 PRO A C 1
ATOM 634 O O . PRO A 1 84 ? -7.691 0.009 2.001 1.00 95.94 84 PRO A O 1
ATOM 637 N N . LEU A 1 85 ? -5.457 0.013 1.968 1.00 96.31 85 LEU A N 1
ATOM 638 C CA . LEU A 1 85 ? -5.313 0.151 3.425 1.00 96.31 85 LEU A CA 1
ATOM 639 C C . LEU A 1 85 ? -5.288 1.616 3.882 1.00 96.31 85 LEU A C 1
ATOM 641 O O . LEU A 1 85 ? -5.512 1.912 5.051 1.00 96.31 85 LEU A O 1
ATOM 645 N N . ALA A 1 86 ? -5.069 2.558 2.967 1.00 95.62 86 ALA A N 1
ATOM 646 C CA . ALA A 1 86 ? -5.055 3.990 3.242 1.00 95.62 86 ALA A CA 1
ATOM 647 C C . ALA A 1 86 ? -5.738 4.767 2.112 1.00 95.62 86 ALA A C 1
ATOM 649 O O . ALA A 1 86 ? -5.874 4.279 0.992 1.00 95.62 86 ALA A O 1
ATOM 650 N N . GLY A 1 87 ? -6.136 6.000 2.414 1.00 95.19 87 GLY A N 1
ATOM 651 C CA . GLY A 1 87 ? -6.760 6.902 1.455 1.00 95.19 87 GLY A CA 1
ATOM 652 C C . GLY A 1 87 ? -8.274 6.975 1.544 1.00 95.19 87 GLY A C 1
ATOM 653 O O . GLY A 1 87 ? -8.883 6.535 2.525 1.00 95.19 87 GLY A O 1
ATOM 654 N N . LYS A 1 88 ? -8.880 7.606 0.534 1.00 93.94 88 LYS A N 1
ATOM 655 C CA . LYS A 1 88 ? -10.306 7.948 0.531 1.00 93.94 88 LYS A CA 1
ATOM 656 C C . LYS A 1 88 ? -11.198 6.742 0.821 1.00 93.94 88 LYS A C 1
ATOM 658 O O . LYS A 1 88 ? -12.044 6.857 1.699 1.00 93.94 88 LYS A O 1
ATOM 663 N N . ASN A 1 89 ? -10.923 5.608 0.179 1.00 93.62 89 ASN A N 1
ATOM 664 C CA . ASN A 1 89 ? -11.702 4.373 0.296 1.00 93.62 89 ASN A CA 1
ATOM 665 C C . ASN A 1 89 ? -10.981 3.277 1.099 1.00 93.62 89 ASN A C 1
ATOM 667 O O . ASN A 1 89 ? -11.191 2.097 0.842 1.00 93.62 89 ASN A O 1
ATOM 671 N N . SER A 1 90 ? -10.115 3.650 2.052 1.00 95.25 90 SER A N 1
ATOM 672 C CA . SER A 1 90 ? -9.444 2.684 2.938 1.00 95.25 90 SER A CA 1
ATOM 673 C C . SER A 1 90 ? -10.444 1.704 3.566 1.00 95.25 90 SER A C 1
ATOM 675 O O . SER A 1 90 ? -11.479 2.137 4.078 1.00 95.25 90 SER A O 1
ATOM 677 N N . LEU A 1 91 ? -10.095 0.412 3.604 1.00 95.81 91 LEU A N 1
ATOM 678 C CA . LEU A 1 91 ? -10.868 -0.640 4.278 1.00 95.81 91 LEU A CA 1
ATOM 679 C C . LEU A 1 91 ? -11.290 -0.228 5.695 1.00 95.81 91 LEU A C 1
ATOM 681 O O . LEU A 1 91 ? -12.429 -0.437 6.099 1.00 95.81 91 LEU A O 1
ATOM 685 N N . PHE A 1 92 ? -10.390 0.420 6.438 1.00 96.50 92 PHE A N 1
ATOM 686 C CA . PHE A 1 92 ? -10.635 0.794 7.830 1.00 96.50 92 PHE A CA 1
ATOM 687 C C . PHE A 1 92 ? -11.733 1.847 7.990 1.00 96.50 92 PHE A C 1
ATOM 689 O O . PHE A 1 92 ? -12.357 1.916 9.044 1.00 96.50 92 PHE A O 1
ATOM 696 N N . LYS A 1 93 ? -12.017 2.651 6.957 1.00 95.56 93 LYS A N 1
ATOM 697 C CA . LYS A 1 93 ? -13.132 3.609 7.000 1.00 95.56 93 LYS A CA 1
ATOM 698 C C . LYS A 1 93 ? -14.490 2.919 6.957 1.00 95.56 93 LYS A C 1
ATOM 700 O O . LYS A 1 93 ? -15.449 3.473 7.486 1.00 95.56 93 LYS A O 1
ATOM 705 N N . GLN A 1 94 ? -14.554 1.728 6.363 1.00 94.81 94 GLN A N 1
ATOM 706 C CA . GLN A 1 94 ? -15.777 0.936 6.227 1.00 94.81 94 GLN A CA 1
ATOM 707 C C . GLN A 1 94 ? -16.150 0.200 7.519 1.00 94.81 94 GLN A C 1
ATOM 709 O O . GLN A 1 94 ? -17.247 -0.340 7.619 1.00 94.81 94 GLN A O 1
ATOM 714 N N . PHE A 1 95 ? -15.250 0.160 8.504 1.00 96.88 95 PHE A N 1
ATOM 715 C CA . PHE A 1 95 ? -15.537 -0.468 9.786 1.00 96.88 95 PHE A CA 1
ATOM 716 C C . PHE A 1 95 ? -16.608 0.320 10.542 1.00 96.88 95 PHE A C 1
ATOM 718 O O . PHE A 1 95 ? -16.595 1.555 10.570 1.00 96.88 95 PHE A O 1
ATOM 725 N N . GLU A 1 96 ? -17.502 -0.412 11.201 1.00 98.12 96 GLU A N 1
ATOM 726 C CA . GLU A 1 96 ? -18.431 0.162 12.168 1.00 98.12 96 GLU A CA 1
ATOM 727 C C . GLU A 1 96 ? -17.663 0.793 13.337 1.00 98.12 96 GLU A C 1
ATOM 729 O O . GLU A 1 96 ? -16.506 0.453 13.614 1.00 98.12 96 GLU A O 1
ATOM 734 N N . ARG A 1 97 ? -18.313 1.729 14.029 1.00 98.44 97 ARG A N 1
ATOM 735 C CA . ARG A 1 97 ? -17.713 2.510 15.115 1.00 98.44 97 ARG A CA 1
ATOM 736 C C . ARG A 1 97 ? -17.088 1.606 16.180 1.00 98.44 97 ARG A C 1
ATOM 738 O O . ARG A 1 97 ? -15.921 1.762 16.523 1.00 98.44 97 ARG A O 1
ATOM 745 N N . GLU A 1 98 ? -17.843 0.614 16.631 1.00 98.31 98 GLU A N 1
ATOM 746 C CA . GLU A 1 98 ? -17.447 -0.343 17.661 1.00 98.31 98 GLU A CA 1
ATOM 747 C C . GLU A 1 98 ? -16.265 -1.210 17.193 1.00 98.31 98 GLU A C 1
ATOM 749 O O . GLU A 1 98 ? -15.354 -1.500 17.968 1.00 98.31 98 GLU A O 1
ATOM 754 N N . ALA A 1 99 ? -16.228 -1.581 15.908 1.00 98.12 99 ALA A N 1
ATOM 755 C CA . ALA A 1 99 ? -15.129 -2.356 15.337 1.00 98.12 99 ALA A CA 1
ATOM 756 C C . ALA A 1 99 ? -13.824 -1.546 15.279 1.00 98.12 99 ALA A C 1
ATOM 758 O O . ALA A 1 99 ? -12.759 -2.093 15.560 1.00 98.12 99 ALA A O 1
ATOM 759 N N . LYS A 1 100 ? -13.893 -0.244 14.969 1.00 98.06 100 LYS A N 1
ATOM 760 C CA . LYS A 1 100 ? -12.729 0.657 15.046 1.00 98.06 100 LYS A CA 1
ATOM 761 C C . LYS A 1 100 ? -12.221 0.769 16.480 1.00 98.06 100 LYS A C 1
ATOM 763 O O . LYS A 1 100 ? -11.023 0.625 16.703 1.00 98.06 100 LYS A O 1
ATOM 768 N N . GLU A 1 101 ? -13.126 0.970 17.436 1.00 98.25 101 GLU A N 1
ATOM 769 C CA . GLU A 1 101 ? -12.760 1.109 18.849 1.00 98.25 101 GLU A CA 1
ATOM 770 C C . GLU A 1 101 ? -12.060 -0.134 19.394 1.00 98.25 101 GLU A C 1
ATOM 772 O O . GLU A 1 101 ? -11.043 -0.025 20.076 1.00 98.25 101 GLU A O 1
ATOM 777 N N . LEU A 1 102 ? -12.549 -1.321 19.029 1.00 98.12 102 LEU A N 1
ATOM 778 C CA . LEU A 1 102 ? -11.932 -2.585 19.420 1.00 98.12 102 LEU A CA 1
ATOM 779 C C . LEU A 1 102 ? -10.614 -2.863 18.687 1.00 98.12 102 LEU A C 1
ATOM 781 O O . LEU A 1 102 ? -9.684 -3.381 19.295 1.00 98.12 102 LEU A O 1
ATOM 785 N N . ALA A 1 103 ? -10.526 -2.557 17.391 1.00 96.62 103 ALA A N 1
ATOM 786 C CA . ALA A 1 103 ? -9.349 -2.883 16.585 1.00 96.62 103 ALA A CA 1
ATOM 787 C C . ALA A 1 103 ? -8.149 -1.972 16.871 1.00 96.62 103 ALA A C 1
ATOM 789 O O . ALA A 1 103 ? -7.008 -2.428 16.804 1.00 96.62 103 ALA A O 1
ATOM 790 N N . PHE A 1 104 ? -8.403 -0.691 17.147 1.00 96.62 104 PHE A N 1
ATOM 791 C CA . PHE A 1 104 ? -7.361 0.314 17.365 1.00 96.62 104 PHE A CA 1
ATOM 792 C C . PHE A 1 104 ? -7.156 0.671 18.841 1.00 96.62 104 PHE A C 1
ATOM 794 O O . PHE A 1 104 ? -6.248 1.443 19.133 1.00 96.62 104 PHE A O 1
ATOM 801 N N . GLU A 1 105 ? -7.981 0.127 19.746 1.00 97.62 105 GLU A N 1
ATOM 802 C CA . GLU A 1 105 ? -7.986 0.460 21.180 1.00 97.62 105 GLU A CA 1
ATOM 803 C C . GLU A 1 105 ? -8.098 1.980 21.431 1.00 97.62 105 GLU A C 1
ATOM 805 O O . GLU A 1 105 ? -7.544 2.524 22.383 1.00 97.62 105 GLU A O 1
ATOM 810 N N . GLU A 1 106 ? -8.832 2.675 20.557 1.00 98.19 106 GLU A N 1
ATOM 811 C CA . GLU A 1 106 ? -8.948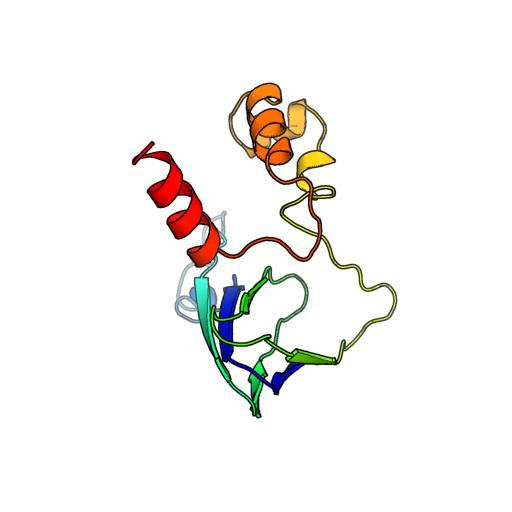 4.135 20.509 1.00 98.19 106 GLU A CA 1
ATOM 812 C C . GLU A 1 106 ? -10.355 4.577 20.109 1.00 98.19 106 GLU A C 1
ATOM 814 O O . GLU A 1 106 ? -11.077 3.843 19.444 1.00 98.19 106 GLU A O 1
ATOM 819 N N . LYS A 1 107 ? -10.760 5.805 20.459 1.00 98.25 107 LYS A N 1
ATOM 820 C CA . LYS A 1 107 ? -12.101 6.306 20.094 1.00 98.25 107 LYS A CA 1
ATOM 821 C C . LYS A 1 107 ? -12.273 6.374 18.576 1.00 98.25 107 LYS A C 1
ATOM 823 O O . LYS A 1 107 ? -11.425 6.950 17.892 1.00 98.25 107 LYS A O 1
ATOM 828 N N . ALA A 1 108 ? -13.412 5.907 18.063 1.00 98.12 108 ALA A N 1
ATOM 829 C CA . ALA A 1 108 ? -13.686 5.917 16.625 1.00 98.12 108 ALA A CA 1
ATOM 830 C C . ALA A 1 108 ? -13.538 7.312 15.999 1.00 98.12 108 ALA A C 1
ATOM 832 O O . ALA A 1 108 ? -12.901 7.430 14.961 1.00 98.12 108 ALA A O 1
ATOM 833 N N . ASP A 1 109 ? -14.003 8.374 16.666 1.00 98.12 109 ASP A N 1
ATOM 834 C CA . ASP A 1 109 ? -13.869 9.755 16.169 1.00 98.12 109 ASP A CA 1
ATOM 835 C C . ASP A 1 109 ? -12.401 10.175 15.954 1.00 98.12 109 ASP A C 1
ATOM 837 O O . ASP A 1 109 ? -12.084 10.953 15.051 1.00 98.12 109 ASP A O 1
ATOM 841 N N . VAL A 1 110 ? -11.481 9.671 16.787 1.00 98.06 110 VAL A N 1
ATOM 842 C CA . VAL A 1 110 ? -10.037 9.933 16.656 1.00 98.06 110 VAL A CA 1
ATOM 843 C C . VAL A 1 110 ? -9.475 9.169 15.459 1.00 98.06 110 VAL A C 1
ATOM 845 O O . VAL A 1 110 ? -8.722 9.740 14.665 1.00 98.06 110 VAL A O 1
ATOM 848 N N . VAL A 1 111 ? -9.869 7.901 15.312 1.00 97.69 111 VAL A N 1
ATOM 849 C CA . VAL A 1 111 ? -9.495 7.049 14.176 1.00 97.69 111 VAL A CA 1
ATOM 850 C C . VAL A 1 111 ? -10.009 7.648 12.865 1.00 97.69 111 VAL A C 1
ATOM 852 O O . VAL A 1 111 ? -9.236 7.823 11.925 1.00 97.69 111 VAL A O 1
ATOM 855 N N . ASP A 1 112 ? -11.276 8.048 12.810 1.00 97.50 112 ASP A N 1
ATOM 856 C CA . ASP A 1 112 ? -11.908 8.632 11.628 1.00 97.50 112 ASP A CA 1
ATOM 857 C C . ASP A 1 112 ? -11.238 9.945 11.234 1.00 97.50 112 ASP A C 1
ATOM 859 O O . ASP A 1 112 ? -10.812 10.098 10.087 1.00 97.50 112 ASP A O 1
ATOM 863 N N . LYS A 1 113 ? -10.979 10.832 12.202 1.00 97.19 113 LYS A N 1
ATOM 864 C CA . LYS A 1 113 ? -10.228 12.069 11.959 1.00 97.19 113 LYS A CA 1
ATOM 865 C C . LYS A 1 113 ? -8.832 11.812 11.383 1.00 97.19 113 LYS A C 1
ATOM 867 O O . LYS A 1 113 ? -8.327 12.630 10.611 1.00 97.19 113 LYS A O 1
ATOM 872 N N . LEU A 1 114 ? -8.170 10.716 11.762 1.00 96.25 114 LEU A N 1
ATOM 873 C CA . LEU A 1 114 ? -6.878 10.332 11.189 1.00 96.25 114 LEU A CA 1
ATOM 874 C C . LEU A 1 114 ? -7.035 9.811 9.755 1.00 96.25 114 LEU A C 1
ATOM 876 O O . LEU A 1 114 ? -6.315 10.262 8.860 1.00 96.25 114 LEU A O 1
ATOM 880 N N . LEU A 1 115 ? -7.974 8.892 9.528 1.00 95.69 115 LEU A N 1
ATOM 881 C CA . LEU A 1 115 ? -8.229 8.287 8.219 1.00 95.69 115 LEU A CA 1
ATOM 882 C C . LEU A 1 115 ? -8.710 9.326 7.186 1.00 95.69 115 LEU A C 1
ATOM 884 O O . LEU A 1 115 ? -8.416 9.208 5.993 1.00 95.69 115 LEU A O 1
ATOM 888 N N . GLU A 1 116 ? -9.402 10.377 7.621 1.00 95.69 116 GLU A N 1
ATOM 889 C CA . GLU A 1 116 ? -9.844 11.508 6.796 1.00 95.69 116 GLU A CA 1
ATOM 890 C C . GLU A 1 116 ? -8.707 12.437 6.341 1.00 95.69 116 GLU A C 1
ATOM 892 O O . GLU A 1 116 ? -8.896 13.234 5.424 1.00 95.69 116 GLU A O 1
ATOM 897 N N . LYS A 1 117 ? -7.491 12.337 6.890 1.00 95.19 117 LYS A N 1
ATOM 898 C CA . LYS A 1 117 ? -6.380 13.205 6.450 1.00 95.19 117 LYS A CA 1
ATOM 899 C C . LYS A 1 117 ? -5.898 12.920 5.028 1.00 95.19 117 LYS A C 1
ATOM 901 O O . LYS A 1 117 ? -5.237 13.768 4.433 1.00 95.19 117 LYS A O 1
ATOM 906 N N . GLN A 1 118 ? -6.190 11.738 4.486 1.00 94.69 118 GLN A N 1
ATOM 907 C CA . GLN A 1 118 ? -5.857 11.384 3.109 1.00 94.69 118 GLN A CA 1
ATOM 908 C C . GLN A 1 118 ? -7.130 11.273 2.265 1.00 94.69 118 GLN A C 1
ATOM 910 O O . GLN A 1 118 ? -7.921 10.343 2.429 1.00 94.69 118 GLN A O 1
ATOM 915 N N . GLN A 1 119 ? -7.292 12.224 1.345 1.00 92.44 119 GLN A N 1
ATOM 916 C CA . GLN A 1 119 ? -8.459 12.352 0.464 1.00 92.44 119 GLN A CA 1
ATOM 917 C C . GLN A 1 119 ? -8.222 11.769 -0.938 1.00 92.44 119 GLN A C 1
ATOM 919 O O . GLN A 1 119 ? -9.165 11.637 -1.716 1.00 92.44 119 GLN A O 1
ATOM 924 N N . GLN A 1 120 ? -6.977 11.409 -1.263 1.00 93.75 120 GLN A N 1
ATOM 925 C CA . GLN A 1 120 ? -6.622 10.705 -2.495 1.00 93.75 120 GLN A CA 1
ATOM 926 C C . GLN A 1 120 ? -6.743 9.184 -2.317 1.00 93.75 120 GLN A C 1
ATOM 928 O O . GLN A 1 120 ? -6.798 8.669 -1.197 1.00 93.75 120 GLN A O 1
ATOM 933 N N . GLU A 1 121 ? -6.764 8.457 -3.429 1.00 90.81 121 GLU A N 1
ATOM 934 C CA . GLU A 1 121 ? -6.881 6.999 -3.481 1.00 90.81 121 GLU A CA 1
ATOM 935 C C . GLU A 1 121 ? -5.835 6.427 -4.443 1.00 90.81 121 GLU A C 1
ATOM 937 O O . GLU A 1 121 ? -5.532 7.056 -5.455 1.00 90.81 121 GLU A O 1
ATOM 942 N N . PHE A 1 122 ? -5.296 5.245 -4.118 1.00 91.25 122 PHE A N 1
ATOM 943 C CA . PHE A 1 122 ? -4.239 4.506 -4.833 1.00 91.25 122 PHE A CA 1
ATOM 944 C C . PHE A 1 122 ? -2.887 5.221 -4.957 1.00 91.25 122 PHE A C 1
ATOM 946 O O . PHE A 1 122 ? -1.868 4.665 -4.554 1.00 91.25 122 PHE A O 1
ATOM 953 N N . PHE A 1 123 ? -2.871 6.448 -5.467 1.00 93.69 123 PHE A N 1
ATOM 954 C CA . PHE A 1 123 ? -1.680 7.261 -5.656 1.00 93.69 123 PHE A CA 1
ATOM 955 C C . PHE A 1 123 ? -1.804 8.553 -4.861 1.00 93.69 123 PHE A C 1
ATOM 957 O O . PHE A 1 123 ? -2.781 9.293 -4.969 1.00 93.69 123 PHE A O 1
ATOM 964 N N . PHE A 1 124 ? -0.786 8.836 -4.061 1.00 91.62 124 PHE A N 1
ATOM 965 C CA . PHE A 1 124 ? -0.694 10.070 -3.302 1.00 91.62 124 PHE A CA 1
ATOM 966 C C . PHE A 1 124 ? 0.758 10.465 -3.095 1.00 91.62 124 PHE A C 1
ATOM 968 O O . PHE A 1 124 ? 1.687 9.715 -3.393 1.00 91.62 124 PHE A O 1
ATOM 975 N N . GLU A 1 125 ? 0.943 11.681 -2.597 1.00 90.88 125 GLU A N 1
ATOM 976 C CA . GLU A 1 125 ? 2.259 12.261 -2.396 1.00 90.88 125 GLU A CA 1
ATOM 977 C C . GLU A 1 125 ? 3.164 11.393 -1.509 1.00 90.88 125 GLU A C 1
ATOM 979 O O . GLU A 1 125 ? 2.820 11.055 -0.372 1.00 90.88 125 GLU A O 1
ATOM 984 N N . GLY A 1 126 ? 4.340 11.059 -2.047 1.00 88.69 126 GLY A N 1
ATOM 985 C CA . GLY A 1 126 ? 5.345 10.253 -1.370 1.00 88.69 126 GLY A CA 1
ATOM 986 C C . GLY A 1 126 ? 6.060 10.993 -0.226 1.00 88.69 126 GLY A C 1
ATOM 987 O O . GLY A 1 126 ? 6.059 12.224 -0.151 1.00 88.69 126 GLY A O 1
ATOM 988 N N . PRO A 1 127 ? 6.751 10.252 0.656 1.00 81.69 127 PRO A N 1
ATOM 989 C CA . PRO A 1 127 ? 7.270 10.771 1.923 1.00 81.69 127 PRO A CA 1
ATOM 990 C C . PRO A 1 127 ? 8.338 11.867 1.795 1.00 81.69 127 PRO A C 1
ATOM 992 O O . PRO A 1 127 ? 8.511 12.643 2.729 1.00 81.69 127 PRO A O 1
ATOM 995 N N . ARG A 1 128 ? 9.072 11.952 0.676 1.00 72.12 128 ARG A N 1
ATOM 996 C CA . ARG A 1 128 ? 10.101 12.994 0.497 1.00 72.12 128 ARG A CA 1
ATOM 997 C C . ARG A 1 128 ? 9.512 14.364 0.147 1.00 72.12 128 ARG A C 1
ATOM 999 O O . ARG A 1 128 ? 9.951 15.350 0.723 1.00 72.12 128 ARG A O 1
ATOM 1006 N N . ARG A 1 129 ? 8.466 14.420 -0.688 1.00 62.78 129 ARG A N 1
ATOM 1007 C CA . ARG A 1 129 ? 7.820 15.693 -1.060 1.00 62.78 129 ARG A CA 1
ATOM 1008 C C . ARG A 1 129 ? 7.056 16.333 0.108 1.00 62.78 129 ARG A C 1
ATOM 1010 O O . ARG A 1 129 ? 7.106 17.547 0.275 1.00 62.78 129 ARG A O 1
ATOM 1017 N N . ARG A 1 130 ? 6.465 15.519 0.998 1.00 60.62 130 ARG A N 1
ATOM 1018 C CA . ARG A 1 130 ? 5.839 16.023 2.238 1.00 60.62 130 ARG A CA 1
ATOM 1019 C C . ARG A 1 130 ? 6.833 16.694 3.186 1.00 60.62 130 ARG A C 1
ATOM 1021 O O . ARG A 1 130 ? 6.531 17.757 3.712 1.00 60.62 130 ARG A O 1
ATOM 1028 N N . LYS A 1 131 ? 8.025 16.111 3.373 1.00 60.84 131 LYS A N 1
ATOM 1029 C CA . LYS A 1 131 ? 9.059 16.683 4.256 1.00 60.84 131 LYS A CA 1
ATOM 1030 C C . LYS A 1 131 ? 9.555 18.046 3.769 1.00 60.84 131 LYS A C 1
ATOM 1032 O O . LYS A 1 131 ? 9.779 18.931 4.584 1.00 60.84 131 LYS A O 1
ATOM 1037 N N . GLU A 1 132 ? 9.698 18.222 2.458 1.00 58.22 132 GLU A N 1
ATOM 1038 C CA . GLU A 1 132 ? 10.107 19.501 1.861 1.00 58.22 132 GLU A CA 1
ATOM 1039 C C . GLU A 1 132 ? 9.022 20.583 2.020 1.00 58.22 132 GLU A C 1
ATOM 1041 O O . GLU A 1 132 ? 9.337 21.728 2.339 1.00 58.22 132 GLU A O 1
ATOM 1046 N N . GLN A 1 133 ? 7.738 20.227 1.890 1.00 57.03 133 GLN A N 1
ATOM 1047 C CA . GLN A 1 133 ? 6.624 21.163 2.110 1.00 57.03 133 GLN A CA 1
ATOM 1048 C C . GLN A 1 133 ? 6.412 21.536 3.582 1.00 57.03 133 GLN A C 1
ATOM 1050 O O . GLN A 1 133 ? 6.026 22.666 3.880 1.00 57.03 133 GLN A O 1
ATOM 1055 N N . GLU A 1 134 ? 6.632 20.598 4.504 1.00 57.16 134 GLU A N 1
ATOM 1056 C CA . GLU A 1 134 ? 6.563 20.864 5.944 1.00 57.16 134 GLU A CA 1
ATOM 1057 C C . GLU A 1 134 ? 7.719 21.767 6.396 1.00 57.16 134 GLU A C 1
ATOM 1059 O O . GLU A 1 134 ? 7.478 22.711 7.144 1.00 57.16 134 GLU A O 1
ATOM 1064 N N . ALA A 1 135 ? 8.932 21.557 5.869 1.00 54.72 135 ALA A N 1
ATOM 1065 C CA . ALA A 1 135 ? 10.087 22.416 6.136 1.00 54.72 135 ALA A CA 1
ATOM 1066 C C . ALA A 1 135 ? 9.903 23.845 5.589 1.00 54.72 135 ALA A C 1
ATOM 1068 O O . ALA A 1 135 ? 10.192 24.813 6.286 1.00 54.72 135 ALA A O 1
ATOM 1069 N N . GLY A 1 136 ? 9.339 24.000 4.385 1.00 50.47 136 GLY A N 1
ATOM 1070 C CA . GLY A 1 136 ? 9.068 25.322 3.805 1.00 50.47 136 GLY A CA 1
ATOM 1071 C C . GLY A 1 136 ? 7.968 26.128 4.513 1.00 50.47 136 GLY A C 1
ATOM 1072 O O . GLY A 1 136 ? 7.859 27.329 4.290 1.00 50.47 136 GLY A O 1
ATOM 1073 N N . ARG A 1 137 ? 7.144 25.495 5.363 1.00 49.28 137 ARG A N 1
ATOM 1074 C CA . ARG A 1 137 ? 6.106 26.164 6.173 1.00 49.28 137 ARG A CA 1
ATOM 1075 C C . ARG A 1 137 ? 6.582 26.594 7.559 1.00 49.28 137 ARG A C 1
ATOM 1077 O O . ARG A 1 137 ? 5.924 27.427 8.167 1.00 49.28 137 ARG A O 1
ATOM 1084 N N . SER A 1 138 ? 7.674 26.027 8.065 1.00 51.09 138 SER A N 1
ATOM 1085 C CA . SER A 1 138 ? 8.286 26.432 9.339 1.00 51.09 138 SER A CA 1
ATOM 1086 C C . SER A 1 138 ? 9.186 27.669 9.231 1.00 51.09 138 SER A C 1
ATOM 1088 O O . SER A 1 138 ? 9.556 28.223 10.261 1.00 51.09 138 SER A O 1
ATOM 1090 N N . ASP A 1 139 ? 9.489 28.110 8.007 1.00 47.84 139 ASP A N 1
ATOM 1091 C CA . ASP A 1 139 ? 10.335 29.276 7.712 1.00 47.84 139 ASP A CA 1
ATOM 1092 C C . ASP A 1 139 ? 9.522 30.524 7.282 1.00 47.84 139 ASP A C 1
ATOM 1094 O O . ASP A 1 139 ? 10.093 31.472 6.737 1.00 47.84 139 ASP A O 1
ATOM 1098 N N . ALA A 1 140 ? 8.198 30.529 7.503 1.00 41.91 140 ALA A N 1
ATOM 1099 C CA . ALA A 1 140 ? 7.271 31.613 7.143 1.00 41.91 140 ALA A CA 1
ATOM 1100 C C . ALA A 1 140 ? 6.515 32.179 8.354 1.00 41.91 140 ALA A C 1
ATOM 1102 O O . ALA A 1 140 ? 6.095 31.380 9.223 1.00 41.91 140 ALA A O 1
#

Organism: Fagopyrum esculentum (NCBI:txid3617)

Secondary structure (DSSP, 8-state):
-EEEEE-EEEEEEEESSHHHHT--SS-SSSS------EEEEEEEETT-EE---TT--EEEEE-SSS--EEEE--SS-TT-----SSSTT-GGGGS-HHHHHHHHSS-HHHHHHHHTT----S----HHHHHHHHHHHHT-

Radius of gyration: 18.71 Å; chains: 1; bounding box: 34×59×40 Å

pLDDT: mean 86.92, std 17.56, range [41.91, 98.56]

Foldseek 3Di:
DKAWQAAWWKKKKWDQVVVVVVPPPDDPPDDDDDRDTDIDIDIDHHGDDDDDDPPIDMDIDGDPPDDTDMDDDDDPCVVDDDAACAAQRHPLLPDDQVRNCVVVVDGSVVVNVVRVVHHDPPDDDDPVVVVVVVVVVVVD

InterPro domains:
  IPR006045 Cupin 1 [PF00190] (1-105)
  IPR006045 Cupin 1 [SM00835] (1-112)
  IPR011051 RmlC-like cupin domain superfamily [SSF51182] (1-130)
  IPR014710 RmlC-like jelly roll fold [G3DSA:2.60.120.10] (1-129)
  IPR050253 Seed Storage and Functional Proteins [PTHR31189] (1-128)

Sequence (140 aa):
IAVVTNGKGKFQMACPHISAEGKQSKRQREGKSIVHYETVNGDLSSGTVFVVPAGHPFVTAASLEDNLELICFEVNADDNERIPLAGKNSLFKQFEREAKELAFEEKADVVDKLLEKQQQEFFFEGPRRRKEQEAGRSDA